Protein AF-A0A847W3B7-F1 (afdb_monomer)

Sequence (99 aa):
MSFASRVKDEITRLQLTEGPKRGLLSGLLQSLASIGISNSGISLTLKISNGQIAKRAALDLRDLYDVRSQFSVVKQQKLHKRNIYRITITEKVKEILND

pLDDT: mean 90.57, std 4.94, range [62.59, 95.88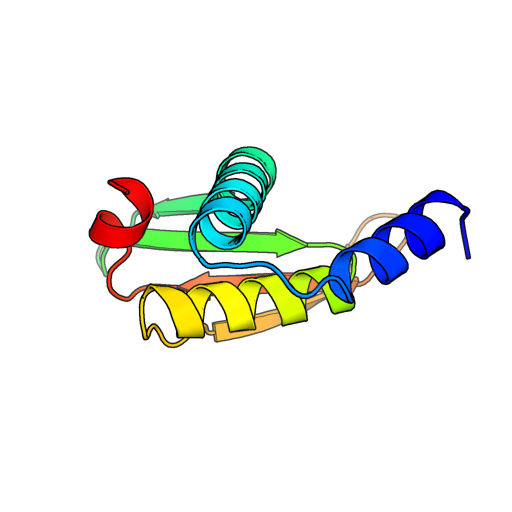]

Foldseek 3Di:
DDPVLVVVLVVLPDDDDLVVLLVVLVVQQVVFWDWDQDPVGIKIKGKDQHPSVLVSSQVSCCVPPVFDWDWDWDFDPDPPRTIIIMTMTRPCPVVSVVD

Mean predicted aligned error: 4.28 Å

Radius of gyration: 13.93 Å; Cα contacts (8 Å, |Δi|>4): 122; chains: 1; bounding box: 34×32×35 Å

Solvent-accessible surface area (backbone atoms only — not comparable to full-atom values): 5833 Å² total; per-residue (Å²): 135,56,71,70,56,53,56,52,55,56,61,58,68,62,89,65,60,69,68,63,44,51,53,52,50,51,54,48,43,75,73,38,44,48,79,46,79,51,99,94,42,59,33,41,33,37,62,32,71,51,67,61,56,45,53,43,53,54,48,52,44,31,74,76,66,72,46,78,67,48,77,47,80,43,71,40,90,54,95,74,67,44,56,33,40,33,41,38,28,63,61,66,46,68,57,72,75,70,111

Structure (mmCIF, N/CA/C/O backbone):
data_AF-A0A847W3B7-F1
#
_entry.id   AF-A0A847W3B7-F1
#
loop_
_atom_site.group_PDB
_atom_site.id
_atom_site.type_symbol
_atom_site.label_atom_id
_atom_site.label_alt_id
_atom_site.label_comp_id
_atom_site.label_asym_id
_atom_site.label_entity_id
_atom_site.label_seq_id
_atom_site.pdbx_PDB_ins_code
_atom_site.Cartn_x
_atom_site.Cartn_y
_atom_site.Cartn_z
_atom_site.occupancy
_atom_site.B_iso_or_equiv
_atom_site.auth_seq_id
_atom_site.auth_comp_id
_atom_site.auth_asym_id
_atom_site.auth_atom_id
_atom_site.pdbx_PDB_model_num
ATOM 1 N N . MET A 1 1 ? 17.722 15.825 -7.262 1.00 62.59 1 MET A N 1
ATOM 2 C CA . MET A 1 1 ? 17.119 14.470 -7.294 1.00 62.59 1 MET A CA 1
ATOM 3 C C . MET A 1 1 ? 18.216 13.446 -7.067 1.00 62.59 1 MET A C 1
ATOM 5 O O . MET A 1 1 ? 19.259 13.588 -7.688 1.00 62.59 1 MET A O 1
ATOM 9 N N . SER A 1 2 ? 18.015 12.464 -6.185 1.00 84.38 2 SER A N 1
ATOM 10 C CA . SER A 1 2 ? 18.996 11.393 -5.960 1.00 84.38 2 SER A CA 1
ATOM 11 C C . SER A 1 2 ? 18.822 10.258 -6.974 1.00 84.38 2 SER A C 1
ATOM 13 O O . SER A 1 2 ? 17.732 10.072 -7.521 1.00 84.38 2 SER A O 1
ATOM 15 N N . PHE A 1 3 ? 19.880 9.471 -7.192 1.00 87.94 3 PHE A N 1
ATOM 16 C CA . PHE A 1 3 ? 19.829 8.249 -8.004 1.00 87.94 3 PHE A CA 1
ATOM 17 C C . PHE A 1 3 ? 18.708 7.307 -7.536 1.00 87.94 3 PHE A C 1
ATOM 19 O O . PHE A 1 3 ? 17.883 6.868 -8.332 1.00 87.94 3 PHE A O 1
ATOM 26 N N . ALA A 1 4 ? 18.593 7.113 -6.219 1.00 86.94 4 ALA A N 1
ATOM 27 C CA . ALA A 1 4 ? 17.551 6.287 -5.619 1.00 86.94 4 ALA A CA 1
ATOM 28 C C . ALA A 1 4 ? 16.125 6.755 -5.959 1.00 86.94 4 ALA A C 1
ATOM 30 O O . ALA A 1 4 ? 15.238 5.923 -6.119 1.00 86.94 4 ALA A O 1
ATOM 31 N N . SER A 1 5 ? 15.876 8.066 -6.064 1.00 84.12 5 SER A N 1
ATOM 32 C CA . SER A 1 5 ? 14.561 8.571 -6.482 1.00 84.12 5 SER A CA 1
ATOM 33 C C . SER A 1 5 ? 14.261 8.236 -7.942 1.00 84.12 5 SER A C 1
ATOM 35 O O . SER A 1 5 ? 13.148 7.811 -8.225 1.00 84.12 5 SER A O 1
ATOM 37 N N . ARG A 1 6 ? 15.248 8.350 -8.842 1.00 88.25 6 ARG A N 1
ATOM 38 C CA . ARG A 1 6 ? 15.073 8.023 -10.268 1.00 88.25 6 ARG A CA 1
ATOM 39 C C . ARG A 1 6 ? 14.735 6.548 -10.479 1.00 88.25 6 ARG A C 1
ATOM 41 O O . ARG A 1 6 ? 13.748 6.250 -11.136 1.00 88.25 6 ARG A O 1
ATOM 48 N N . VAL A 1 7 ? 15.499 5.651 -9.853 1.00 90.69 7 VAL A N 1
ATOM 49 C CA . VAL A 1 7 ? 15.260 4.198 -9.941 1.00 90.69 7 VAL A CA 1
ATOM 50 C C . VAL A 1 7 ? 13.872 3.841 -9.400 1.00 90.69 7 VAL A C 1
ATOM 52 O O . VAL A 1 7 ? 13.140 3.061 -9.999 1.00 90.69 7 VAL A O 1
ATOM 55 N N . LYS A 1 8 ? 13.460 4.461 -8.288 1.00 88.31 8 LYS A N 1
ATOM 56 C CA . LYS A 1 8 ? 12.117 4.265 -7.725 1.00 88.31 8 LYS A CA 1
ATOM 57 C C . LYS A 1 8 ? 11.009 4.713 -8.675 1.00 88.31 8 LYS A C 1
ATOM 59 O O . LYS A 1 8 ? 10.003 4.022 -8.783 1.00 88.31 8 LYS A O 1
ATOM 64 N N . ASP A 1 9 ? 11.185 5.845 -9.349 1.00 86.81 9 ASP A N 1
ATOM 65 C CA . ASP A 1 9 ? 10.199 6.352 -10.305 1.00 86.81 9 ASP A CA 1
ATOM 66 C C . ASP A 1 9 ? 10.090 5.443 -11.538 1.00 86.81 9 ASP A C 1
ATOM 68 O O . ASP A 1 9 ? 8.992 5.235 -12.051 1.00 86.81 9 ASP A O 1
ATOM 72 N N . GLU A 1 10 ? 11.196 4.851 -11.985 1.00 88.06 10 GLU A N 1
ATOM 73 C CA . GLU A 1 10 ? 11.207 3.886 -13.088 1.00 88.06 10 GLU A CA 1
ATOM 74 C C . GLU A 1 10 ? 10.420 2.613 -12.746 1.00 88.06 10 GLU A C 1
ATOM 76 O O . GLU A 1 10 ? 9.533 2.217 -13.502 1.00 88.06 10 GLU A O 1
ATOM 81 N N . ILE A 1 11 ? 10.640 2.049 -11.552 1.00 86.81 11 ILE A N 1
ATOM 82 C CA . ILE A 1 11 ? 9.934 0.847 -11.075 1.00 86.81 11 ILE A CA 1
ATOM 83 C C . ILE A 1 11 ? 8.410 1.054 -11.064 1.00 86.81 11 ILE A C 1
ATOM 85 O O . ILE A 1 11 ? 7.657 0.142 -11.400 1.00 86.81 11 ILE A O 1
ATOM 89 N N . THR A 1 12 ? 7.924 2.260 -10.740 1.00 86.75 12 THR A N 1
ATOM 90 C CA . THR A 1 12 ? 6.470 2.533 -10.691 1.00 86.75 12 THR A CA 1
ATOM 91 C C . THR A 1 12 ? 5.766 2.461 -12.051 1.00 86.75 12 THR A C 1
ATOM 93 O O . THR A 1 12 ? 4.538 2.347 -12.093 1.00 86.75 12 THR A O 1
ATOM 96 N N . ARG A 1 13 ? 6.520 2.512 -13.158 1.00 87.44 13 ARG A N 1
ATOM 97 C CA . ARG A 1 13 ? 5.995 2.482 -14.534 1.00 87.44 13 ARG A CA 1
ATOM 98 C C . ARG A 1 13 ? 5.871 1.073 -15.103 1.00 87.44 13 ARG A C 1
ATOM 100 O O . ARG A 1 13 ? 5.305 0.913 -16.181 1.00 87.44 13 ARG A O 1
ATOM 107 N N . LEU A 1 14 ? 6.375 0.064 -14.394 1.00 88.50 14 LEU A N 1
ATOM 108 C CA . LEU A 1 14 ? 6.275 -1.324 -14.823 1.00 88.50 14 LEU A CA 1
ATOM 109 C C . LEU A 1 14 ? 4.805 -1.761 -14.894 1.00 88.50 14 LEU A C 1
ATOM 111 O O . LEU A 1 14 ? 3.998 -1.521 -13.986 1.00 88.50 14 LEU A O 1
ATOM 115 N N . GLN A 1 15 ? 4.460 -2.416 -15.998 1.00 87.38 15 GLN A N 1
ATOM 116 C CA . GLN A 1 15 ? 3.192 -3.116 -16.143 1.00 87.38 15 GLN A CA 1
ATOM 117 C C . GLN A 1 15 ? 3.399 -4.530 -15.612 1.00 87.38 15 GLN A C 1
ATOM 119 O O . GLN A 1 15 ? 4.209 -5.288 -16.135 1.00 87.38 15 GLN A O 1
ATOM 124 N N . LEU A 1 16 ? 2.716 -4.842 -14.516 1.00 87.94 16 LEU A N 1
ATOM 125 C CA . LEU A 1 16 ? 2.850 -6.111 -13.816 1.00 87.94 16 LEU A CA 1
ATOM 126 C C . LEU A 1 16 ? 1.543 -6.882 -13.954 1.00 87.94 16 LEU A C 1
ATOM 128 O O . LEU A 1 16 ? 0.465 -6.305 -13.787 1.00 87.94 16 LEU A O 1
ATOM 132 N N . THR A 1 17 ? 1.657 -8.179 -14.224 1.00 91.19 17 THR A N 1
ATOM 133 C CA . THR A 1 17 ? 0.553 -9.134 -14.093 1.00 91.19 17 THR A CA 1
ATOM 134 C C . THR A 1 17 ? 0.161 -9.291 -12.618 1.00 91.19 17 THR A C 1
ATOM 136 O O . THR A 1 17 ? 0.878 -8.835 -11.722 1.00 91.19 17 THR A O 1
ATOM 139 N N . GLU A 1 18 ? -0.989 -9.910 -12.338 1.00 88.69 18 GLU A N 1
ATOM 140 C CA . GLU A 1 18 ? -1.556 -9.945 -10.981 1.00 88.69 18 GLU A CA 1
ATOM 141 C C . GLU A 1 18 ? -0.623 -10.555 -9.925 1.00 88.69 18 GLU A C 1
ATOM 143 O O . GLU A 1 18 ? -0.464 -9.966 -8.859 1.00 88.69 18 GLU A O 1
ATOM 148 N N . GLY A 1 19 ? 0.048 -11.675 -10.215 1.00 92.25 19 GLY A N 1
ATOM 149 C CA . GLY A 1 19 ? 0.955 -12.332 -9.260 1.00 92.25 19 GLY A CA 1
ATOM 150 C C . GLY A 1 19 ? 2.100 -11.420 -8.788 1.00 92.25 19 GLY A C 1
ATOM 151 O O . GLY A 1 19 ? 2.196 -11.123 -7.595 1.00 92.25 19 GLY A O 1
ATOM 152 N N . PRO A 1 20 ? 2.945 -10.898 -9.699 1.00 91.69 20 PRO A N 1
ATOM 153 C CA . PRO A 1 20 ? 3.985 -9.931 -9.348 1.00 91.69 20 PRO A CA 1
ATOM 154 C C . PRO A 1 20 ? 3.442 -8.645 -8.711 1.00 91.69 20 PRO A C 1
ATOM 156 O O . PRO A 1 20 ? 4.094 -8.086 -7.829 1.00 91.69 20 PRO A O 1
ATOM 159 N N . LYS A 1 21 ? 2.249 -8.182 -9.116 1.00 92.31 21 LYS A N 1
ATOM 160 C CA . LYS A 1 21 ? 1.583 -7.023 -8.499 1.00 92.31 21 LYS A CA 1
ATOM 161 C C . LYS A 1 21 ? 1.270 -7.290 -7.019 1.00 92.31 21 LYS A C 1
ATOM 163 O O . LYS A 1 21 ? 1.608 -6.455 -6.180 1.00 92.31 21 LYS A O 1
ATOM 168 N N . ARG A 1 22 ? 0.708 -8.460 -6.685 1.00 92.88 22 ARG A N 1
ATOM 169 C CA . ARG A 1 22 ? 0.463 -8.888 -5.294 1.00 92.88 22 ARG A CA 1
ATOM 170 C C . ARG A 1 22 ? 1.758 -8.983 -4.494 1.00 92.88 22 ARG A C 1
ATOM 172 O O . ARG A 1 22 ? 1.838 -8.428 -3.403 1.00 92.88 22 ARG A O 1
ATOM 179 N N . GLY A 1 23 ? 2.798 -9.599 -5.060 1.00 93.25 23 GLY A N 1
ATOM 180 C CA . GLY A 1 23 ? 4.106 -9.709 -4.404 1.00 93.25 23 GLY A CA 1
ATOM 181 C C . GLY A 1 23 ? 4.732 -8.346 -4.087 1.00 93.25 23 GLY A C 1
ATOM 182 O O . GLY A 1 23 ? 5.212 -8.119 -2.976 1.00 93.25 23 GLY A O 1
ATOM 183 N N . LEU A 1 24 ? 4.668 -7.403 -5.034 1.00 91.19 24 LEU A N 1
ATOM 184 C CA . LEU A 1 24 ? 5.146 -6.035 -4.828 1.00 91.19 24 LEU A CA 1
ATOM 185 C C . LEU A 1 24 ? 4.359 -5.338 -3.714 1.00 91.19 24 LEU A C 1
ATOM 187 O O . LEU A 1 24 ? 4.960 -4.739 -2.818 1.00 91.19 24 LEU A O 1
ATOM 191 N N . LEU A 1 25 ? 3.028 -5.430 -3.750 1.00 93.06 25 LEU A N 1
ATOM 192 C CA . LEU A 1 25 ? 2.172 -4.833 -2.732 1.00 93.06 25 LEU A CA 1
ATOM 193 C C . LEU A 1 25 ? 2.441 -5.434 -1.345 1.00 93.06 25 LEU A C 1
ATOM 195 O O . LEU A 1 25 ? 2.585 -4.677 -0.388 1.00 93.06 25 LEU A O 1
ATOM 199 N N . SER A 1 26 ? 2.595 -6.756 -1.241 1.00 94.19 26 SER A N 1
ATOM 200 C CA . SER A 1 26 ? 2.948 -7.439 0.010 1.00 94.19 26 SER A CA 1
ATOM 201 C C . SER A 1 26 ? 4.283 -6.937 0.567 1.00 94.19 26 SER A C 1
ATOM 203 O O . SER A 1 26 ? 4.367 -6.564 1.738 1.00 94.19 26 SER A O 1
ATOM 205 N N . GLY A 1 27 ? 5.311 -6.798 -0.279 1.00 93.56 27 GLY A N 1
ATOM 206 C CA . GLY A 1 27 ? 6.598 -6.230 0.133 1.00 93.56 27 GLY A CA 1
ATOM 207 C C . GLY A 1 27 ? 6.489 -4.782 0.631 1.00 93.56 27 GLY A C 1
ATOM 208 O O . GLY A 1 27 ? 7.105 -4.414 1.635 1.00 93.56 27 GLY A O 1
ATOM 209 N N . LEU A 1 28 ? 5.669 -3.952 -0.027 1.00 92.75 28 LEU A N 1
ATOM 210 C CA . LEU A 1 28 ? 5.396 -2.586 0.434 1.00 92.75 28 LEU A CA 1
ATOM 211 C C . LEU A 1 28 ? 4.659 -2.569 1.773 1.00 92.75 28 LEU A C 1
ATOM 213 O O . LEU A 1 28 ? 5.002 -1.761 2.637 1.00 92.75 28 LEU A O 1
ATOM 217 N N . LEU A 1 29 ? 3.664 -3.437 1.948 1.00 93.25 29 LEU A N 1
ATOM 218 C CA . LEU A 1 29 ? 2.902 -3.542 3.186 1.00 93.25 29 LEU A CA 1
ATOM 219 C C . LEU A 1 29 ? 3.803 -3.964 4.345 1.00 93.25 29 LEU A C 1
ATOM 221 O O . LEU A 1 29 ? 3.859 -3.262 5.351 1.00 93.25 29 LEU A O 1
ATOM 225 N N . GLN A 1 30 ? 4.589 -5.023 4.177 1.00 92.38 30 GLN A N 1
ATOM 226 C CA . GLN A 1 30 ? 5.514 -5.497 5.208 1.00 92.38 30 GLN A CA 1
ATOM 227 C C . GLN A 1 30 ? 6.560 -4.440 5.596 1.00 92.38 30 GLN A C 1
ATOM 229 O O . GLN A 1 30 ? 6.929 -4.330 6.762 1.00 92.38 30 GLN A O 1
ATOM 234 N N . SER A 1 31 ? 7.030 -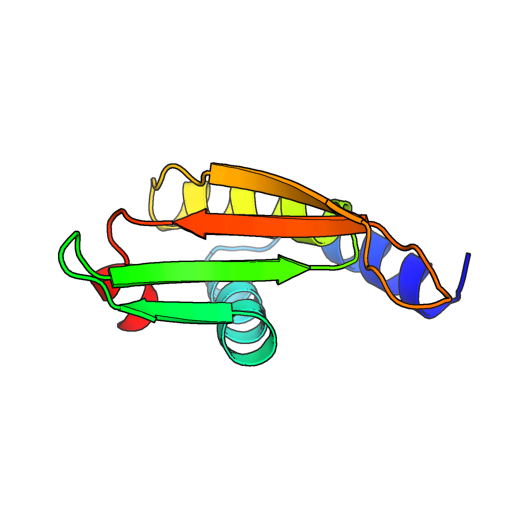3.632 4.639 1.00 93.06 31 SER A N 1
ATOM 235 C CA . SER A 1 31 ? 8.077 -2.637 4.896 1.00 93.06 31 SER A CA 1
ATOM 236 C C . SER A 1 31 ? 7.557 -1.298 5.433 1.00 93.06 31 SER A C 1
ATOM 238 O O . SER A 1 31 ? 8.256 -0.637 6.205 1.00 93.06 31 SER A O 1
ATOM 240 N N . LEU A 1 32 ? 6.379 -0.849 4.987 1.00 94.38 32 LEU A N 1
ATOM 241 C CA . LEU A 1 32 ? 5.930 0.541 5.154 1.00 94.38 32 LEU A CA 1
ATOM 242 C C . LEU A 1 32 ? 4.577 0.680 5.851 1.00 94.38 32 LEU A C 1
ATOM 244 O O . LEU A 1 32 ? 4.192 1.811 6.183 1.00 94.38 32 LEU A O 1
ATOM 248 N N . ALA A 1 33 ? 3.832 -0.414 6.020 1.00 94.06 33 ALA A N 1
ATOM 249 C CA . ALA A 1 33 ? 2.534 -0.360 6.662 1.00 94.06 33 ALA A CA 1
ATOM 250 C C . ALA A 1 33 ? 2.644 -0.376 8.188 1.00 94.06 33 ALA A C 1
ATOM 252 O O . ALA A 1 33 ? 3.570 -0.908 8.794 1.00 94.06 33 ALA A O 1
ATOM 253 N N . SER A 1 34 ? 1.640 0.222 8.811 1.00 95.12 34 SER A N 1
ATOM 254 C CA . SER A 1 34 ? 1.374 0.152 10.240 1.00 95.12 34 SER A CA 1
ATOM 255 C C . SER A 1 34 ? -0.103 -0.150 10.442 1.00 95.12 34 SER A C 1
ATOM 257 O O . SER A 1 34 ? -0.943 0.453 9.765 1.00 95.12 34 SER A O 1
ATOM 259 N N . ILE A 1 35 ? -0.407 -1.050 11.373 1.00 94.44 35 ILE A N 1
ATOM 260 C CA . ILE A 1 35 ? -1.775 -1.411 11.743 1.00 94.44 35 ILE A CA 1
ATOM 261 C C . ILE A 1 35 ? -2.190 -0.554 12.938 1.00 94.44 35 ILE A C 1
ATOM 263 O O . ILE A 1 35 ? -1.491 -0.503 13.949 1.00 94.44 35 ILE A O 1
ATOM 267 N N . GLY A 1 36 ? -3.316 0.142 12.812 1.00 93.88 36 GLY A N 1
ATOM 268 C CA . GLY A 1 36 ? -3.949 0.872 13.904 1.00 93.88 36 GLY A CA 1
ATOM 269 C C . GLY A 1 36 ? -5.178 0.116 14.386 1.00 93.88 36 GLY A C 1
ATOM 270 O O . GLY A 1 36 ? -6.059 -0.182 13.583 1.00 93.88 36 GLY A O 1
ATOM 271 N N . ILE A 1 37 ? -5.248 -0.173 15.682 1.00 93.44 37 ILE A N 1
ATOM 272 C CA . ILE A 1 37 ? -6.410 -0.800 16.320 1.00 93.44 37 ILE A CA 1
ATOM 273 C C . ILE A 1 37 ? -7.090 0.257 17.183 1.00 93.44 37 ILE A C 1
ATOM 275 O O . ILE A 1 37 ? -6.435 0.954 17.956 1.00 93.44 37 ILE A O 1
ATOM 279 N N . SER A 1 38 ? -8.401 0.391 17.029 1.00 91.19 38 SER A N 1
ATOM 280 C CA . SER A 1 38 ? -9.212 1.353 17.771 1.00 91.19 38 SER A CA 1
ATOM 281 C C . SER A 1 38 ? -10.610 0.794 18.023 1.00 91.19 38 SER A C 1
ATOM 283 O O . SER A 1 38 ? -10.990 -0.218 17.434 1.00 91.19 38 SER A O 1
ATOM 285 N N . ASN A 1 39 ? -11.403 1.479 18.849 1.00 88.50 39 ASN A N 1
ATOM 286 C CA . ASN A 1 39 ? -12.799 1.095 19.087 1.00 88.50 39 ASN A CA 1
ATOM 287 C C . ASN A 1 39 ? -13.659 1.127 17.810 1.00 88.50 39 ASN A C 1
ATOM 289 O O . ASN A 1 39 ? -14.672 0.440 17.755 1.00 88.50 39 ASN A O 1
ATOM 293 N N . SER A 1 40 ? -13.263 1.883 16.778 1.00 84.12 40 SER A N 1
ATOM 294 C CA . SER A 1 40 ? -13.937 1.904 15.473 1.00 84.12 40 SER A CA 1
ATOM 295 C C . SER A 1 40 ? -13.449 0.817 14.507 1.00 84.12 40 SER A C 1
ATOM 297 O O . SER A 1 40 ? -13.932 0.745 13.379 1.00 84.12 40 SER A O 1
ATOM 299 N N . GLY A 1 41 ? -12.515 -0.040 14.931 1.00 89.62 41 GLY A N 1
ATOM 300 C CA . GLY A 1 41 ? -12.017 -1.174 14.157 1.00 89.62 41 GLY A CA 1
ATOM 301 C C . GLY A 1 41 ? -10.525 -1.105 13.832 1.00 89.62 41 GLY A C 1
ATOM 302 O O . GLY A 1 41 ? -9.746 -0.374 14.455 1.00 89.62 41 GLY A O 1
ATOM 303 N N . ILE A 1 42 ? -10.132 -1.927 12.856 1.00 93.88 42 ILE A N 1
ATOM 304 C CA . ILE A 1 42 ? -8.750 -2.083 12.392 1.00 93.88 42 ILE A CA 1
ATOM 305 C C . ILE A 1 42 ? -8.534 -1.187 11.171 1.00 93.88 42 ILE A C 1
ATOM 307 O O . ILE A 1 42 ? -9.343 -1.170 10.248 1.00 93.88 42 ILE A O 1
ATOM 311 N N . SER A 1 43 ? -7.413 -0.474 11.155 1.00 94.50 43 SER A N 1
ATOM 312 C CA . SER A 1 43 ? -6.974 0.361 10.041 1.00 94.50 43 SER A CA 1
ATOM 313 C C . SER A 1 43 ? -5.580 -0.050 9.578 1.00 94.50 43 SER A C 1
ATOM 315 O O . SER A 1 43 ? -4.709 -0.372 10.386 1.00 94.50 43 SER A O 1
ATOM 317 N N . LEU A 1 44 ? -5.355 -0.011 8.271 1.00 95.38 44 LEU A N 1
ATOM 318 C CA . LEU A 1 44 ? -4.064 -0.249 7.640 1.00 95.38 44 LEU A CA 1
ATOM 319 C C . LEU A 1 44 ? -3.553 1.068 7.071 1.00 95.38 44 LEU A C 1
ATOM 321 O O . LEU A 1 44 ? -4.233 1.710 6.276 1.00 95.38 44 LEU A O 1
ATOM 325 N N . THR A 1 45 ? -2.366 1.498 7.492 1.00 95.88 45 THR A N 1
ATOM 326 C CA . THR A 1 45 ? -1.795 2.779 7.065 1.00 95.88 45 THR A CA 1
ATOM 327 C C . THR A 1 45 ? -0.412 2.592 6.464 1.00 95.88 45 THR A C 1
ATOM 329 O O . THR A 1 45 ? 0.504 2.211 7.185 1.00 95.88 45 THR A O 1
ATOM 332 N N . LEU A 1 46 ? -0.224 2.941 5.189 1.00 95.44 46 LEU A N 1
ATOM 333 C CA . LEU A 1 46 ? 1.092 3.022 4.549 1.00 95.44 46 LEU A CA 1
ATOM 334 C C . LEU A 1 46 ? 1.640 4.447 4.629 1.00 95.44 46 LEU A C 1
ATOM 336 O O . LEU A 1 46 ? 0.923 5.409 4.347 1.00 95.44 46 LEU A O 1
ATOM 340 N N . LYS A 1 47 ? 2.927 4.594 4.966 1.00 95.00 47 LYS A N 1
ATOM 341 C CA . LYS A 1 47 ? 3.634 5.887 4.966 1.00 95.00 47 LYS A CA 1
ATOM 342 C C . LYS A 1 47 ? 4.768 5.862 3.948 1.00 95.00 47 LYS A C 1
ATOM 344 O O . LYS A 1 47 ? 5.770 5.181 4.131 1.00 95.00 47 LYS A O 1
ATOM 349 N N . ILE A 1 48 ? 4.632 6.648 2.886 1.00 93.12 48 ILE A N 1
ATOM 350 C CA . ILE A 1 48 ? 5.524 6.617 1.727 1.00 93.12 48 ILE A CA 1
ATOM 351 C C . ILE A 1 48 ? 6.077 8.023 1.482 1.00 93.12 48 ILE A C 1
ATOM 353 O O . ILE A 1 48 ? 5.357 9.011 1.544 1.00 93.12 48 ILE A O 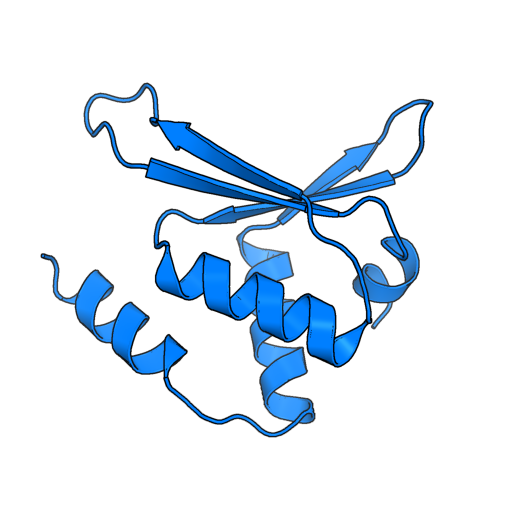1
ATOM 357 N N . SER A 1 49 ? 7.376 8.142 1.206 1.00 88.50 49 SER A N 1
ATOM 358 C CA . SER A 1 49 ? 8.019 9.445 0.938 1.00 88.50 49 SER A CA 1
ATOM 359 C C . SER A 1 49 ? 8.036 9.839 -0.543 1.00 88.50 49 SER A C 1
ATOM 361 O O . SER A 1 49 ? 8.204 11.012 -0.866 1.00 88.50 49 SER A O 1
ATOM 363 N N . ASN A 1 50 ? 7.854 8.875 -1.449 1.00 89.56 50 ASN A N 1
ATOM 364 C CA . ASN A 1 50 ? 7.743 9.108 -2.888 1.00 89.56 50 ASN A CA 1
ATOM 365 C C . ASN A 1 50 ? 6.263 9.087 -3.316 1.00 89.56 50 ASN A C 1
ATOM 367 O O . ASN A 1 50 ? 5.559 8.108 -3.077 1.00 89.56 50 ASN A O 1
ATOM 371 N N . GLY A 1 51 ? 5.809 10.153 -3.978 1.00 89.75 51 GLY A N 1
ATOM 372 C CA . GLY A 1 51 ? 4.422 10.287 -4.427 1.00 89.75 51 GLY A CA 1
ATOM 373 C C . GLY A 1 51 ? 4.024 9.302 -5.529 1.00 89.75 51 GLY A C 1
ATOM 374 O O . GLY A 1 51 ? 2.882 8.855 -5.541 1.00 89.75 51 GLY A O 1
ATOM 375 N N . GLN A 1 52 ? 4.948 8.910 -6.412 1.00 90.62 52 GLN A N 1
ATOM 376 C CA . GLN A 1 52 ? 4.661 7.944 -7.479 1.00 90.62 52 GLN A CA 1
ATOM 377 C C . GLN A 1 52 ? 4.442 6.540 -6.917 1.00 90.62 52 GLN A C 1
ATOM 379 O O . GLN A 1 52 ? 3.480 5.875 -7.293 1.00 90.62 52 GLN A O 1
ATOM 384 N N . ILE A 1 53 ? 5.262 6.126 -5.942 1.00 92.81 53 ILE A N 1
ATOM 385 C CA . ILE A 1 53 ? 5.059 4.850 -5.235 1.00 92.81 53 ILE A CA 1
ATOM 386 C C . ILE A 1 53 ? 3.724 4.876 -4.485 1.00 92.81 53 ILE A C 1
ATOM 388 O O . ILE A 1 53 ? 2.980 3.905 -4.538 1.00 92.81 53 ILE A O 1
ATOM 392 N N . ALA A 1 54 ? 3.391 5.991 -3.827 1.00 93.56 54 ALA A N 1
ATOM 393 C CA . ALA A 1 54 ? 2.120 6.120 -3.121 1.00 93.56 54 ALA A CA 1
ATOM 394 C C . ALA A 1 54 ? 0.917 6.011 -4.071 1.00 93.56 54 ALA A C 1
ATOM 396 O O . ALA A 1 54 ? -0.019 5.263 -3.802 1.00 93.56 54 ALA A O 1
ATOM 397 N N . LYS A 1 55 ? 0.967 6.700 -5.217 1.00 91.75 55 LYS A N 1
ATOM 398 C CA . LYS A 1 55 ? -0.062 6.593 -6.256 1.00 91.75 55 LYS A CA 1
ATOM 399 C C . LYS A 1 55 ? -0.183 5.159 -6.773 1.00 91.75 55 LYS A C 1
ATOM 401 O O . LYS A 1 55 ? -1.296 4.661 -6.902 1.00 91.75 55 LYS A O 1
ATOM 406 N N . ARG A 1 56 ? 0.945 4.497 -7.046 1.00 92.75 56 ARG A N 1
ATOM 407 C CA . ARG A 1 56 ? 0.957 3.121 -7.547 1.00 92.75 56 ARG A CA 1
ATOM 408 C C . ARG A 1 56 ? 0.362 2.139 -6.538 1.00 92.75 56 ARG A C 1
ATOM 410 O O . ARG A 1 56 ? -0.539 1.402 -6.904 1.00 92.75 56 ARG A O 1
ATOM 417 N N . ALA A 1 57 ? 0.782 2.205 -5.274 1.00 93.62 57 ALA A N 1
ATOM 418 C CA . ALA A 1 57 ? 0.242 1.361 -4.212 1.00 93.62 57 ALA A CA 1
ATOM 419 C C . ALA A 1 57 ? -1.276 1.542 -4.047 1.00 93.62 57 ALA A C 1
ATOM 421 O O . ALA A 1 57 ? -1.992 0.558 -3.910 1.00 93.62 57 ALA A O 1
ATOM 422 N N . ALA A 1 58 ? -1.782 2.780 -4.109 1.00 93.19 58 ALA A N 1
ATOM 423 C CA . ALA A 1 58 ? -3.221 3.045 -4.040 1.00 93.19 58 ALA A CA 1
ATOM 424 C C . ALA A 1 58 ? -3.996 2.444 -5.228 1.00 93.19 58 ALA A C 1
ATOM 426 O O . ALA A 1 58 ? -5.095 1.927 -5.041 1.00 93.19 58 ALA A O 1
ATOM 427 N N . LEU A 1 59 ? -3.427 2.491 -6.439 1.00 92.31 59 LEU A N 1
ATOM 428 C CA . LEU A 1 59 ? -4.018 1.850 -7.617 1.00 92.31 59 LEU A CA 1
ATOM 429 C C . LEU A 1 59 ? -3.997 0.326 -7.495 1.00 92.31 59 LEU A C 1
ATOM 431 O O . LEU A 1 59 ? -5.026 -0.295 -7.714 1.00 92.31 59 LEU A O 1
ATOM 435 N N . ASP A 1 60 ? -2.871 -0.262 -7.087 1.00 92.88 60 ASP A N 1
ATOM 436 C CA . ASP A 1 60 ? -2.754 -1.713 -6.923 1.00 92.88 60 ASP A CA 1
ATOM 437 C C . ASP A 1 60 ? -3.705 -2.235 -5.827 1.00 92.88 60 ASP A C 1
ATOM 439 O O . ASP A 1 60 ? -4.329 -3.274 -6.010 1.00 92.88 60 ASP A O 1
ATOM 443 N N . LEU A 1 61 ? -3.891 -1.490 -4.728 1.00 93.56 61 LEU A N 1
ATOM 444 C CA . LEU A 1 61 ? -4.877 -1.806 -3.685 1.00 93.56 61 LEU A CA 1
ATOM 445 C C . LEU A 1 61 ? -6.314 -1.786 -4.215 1.00 93.56 61 LEU A C 1
ATOM 447 O O . LEU A 1 61 ? -7.098 -2.677 -3.897 1.00 93.56 61 LEU A O 1
ATOM 451 N N . ARG A 1 62 ? -6.659 -0.781 -5.026 1.00 93.12 62 ARG A N 1
ATOM 452 C CA . ARG A 1 62 ? -7.980 -0.696 -5.653 1.00 93.12 62 ARG A CA 1
ATOM 453 C C . ARG A 1 62 ? -8.188 -1.823 -6.663 1.00 93.12 62 ARG A C 1
ATOM 455 O O . ARG A 1 62 ? -9.241 -2.440 -6.654 1.00 93.12 62 ARG A O 1
ATOM 462 N N . ASP A 1 63 ? -7.197 -2.094 -7.505 1.00 92.88 63 ASP A N 1
ATOM 463 C CA . ASP A 1 63 ? -7.283 -3.119 -8.545 1.00 92.88 63 ASP A CA 1
ATOM 464 C C . ASP A 1 63 ? -7.402 -4.535 -7.956 1.00 92.88 63 ASP A C 1
ATOM 466 O O . ASP A 1 63 ? -8.125 -5.355 -8.508 1.00 92.88 63 ASP A O 1
ATOM 470 N N . LEU A 1 64 ? -6.688 -4.835 -6.862 1.00 92.94 64 LEU A N 1
ATOM 471 C CA . LEU A 1 64 ? -6.652 -6.178 -6.270 1.00 92.94 64 LEU A CA 1
ATOM 472 C C . LEU A 1 64 ? -7.795 -6.449 -5.282 1.00 92.94 64 LEU A C 1
ATOM 474 O O . LEU A 1 64 ? -8.250 -7.584 -5.197 1.00 92.94 64 LEU A O 1
ATOM 478 N N . TYR A 1 65 ? -8.251 -5.435 -4.538 1.00 93.38 65 TYR A N 1
ATOM 479 C CA . TYR A 1 65 ? -9.186 -5.626 -3.418 1.00 93.38 65 TYR A CA 1
ATOM 480 C C . TYR A 1 65 ? -10.459 -4.774 -3.502 1.00 93.38 65 TYR A C 1
ATOM 482 O O . TYR A 1 65 ? -11.339 -4.899 -2.645 1.00 93.38 65 TYR A O 1
ATOM 490 N N . ASP A 1 66 ? -10.576 -3.896 -4.503 1.00 93.94 66 ASP A N 1
ATOM 491 C CA . ASP A 1 66 ? -11.694 -2.954 -4.663 1.00 93.94 66 ASP A CA 1
ATOM 492 C C . ASP A 1 66 ? -11.982 -2.150 -3.379 1.00 93.94 66 ASP A C 1
ATOM 494 O O . ASP A 1 66 ? -13.109 -2.063 -2.894 1.00 93.94 66 ASP A O 1
ATOM 498 N N . VAL A 1 67 ? -10.921 -1.615 -2.765 1.00 93.19 67 VAL A N 1
ATOM 499 C CA . VAL A 1 67 ? -11.008 -0.817 -1.532 1.00 93.19 67 VAL A CA 1
ATOM 500 C C . VAL A 1 67 ? -10.829 0.668 -1.798 1.00 93.19 67 VAL A C 1
ATOM 502 O O . VAL A 1 67 ? -10.000 1.089 -2.613 1.00 93.19 67 VAL A O 1
ATOM 505 N N . ARG A 1 68 ? -11.557 1.496 -1.042 1.00 90.19 68 ARG A N 1
ATOM 506 C CA . ARG A 1 68 ? -11.332 2.944 -1.032 1.00 90.19 68 ARG A CA 1
ATOM 507 C C . ARG A 1 68 ? -10.243 3.300 -0.029 1.00 90.19 68 ARG A C 1
ATOM 509 O O . ARG A 1 68 ? -10.3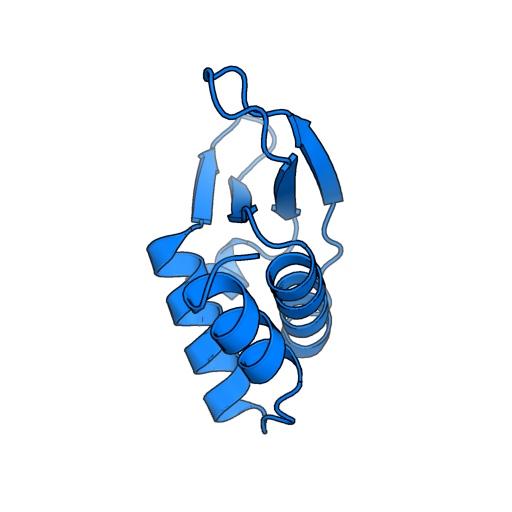57 3.044 1.166 1.00 90.19 68 ARG A O 1
ATOM 516 N N . SER A 1 69 ? -9.186 3.949 -0.510 1.00 90.25 69 SER A N 1
ATOM 517 C CA . SER A 1 69 ? -8.110 4.450 0.344 1.00 90.25 69 SER A CA 1
ATOM 518 C C . SER A 1 69 ? -8.252 5.945 0.620 1.00 90.25 69 SER A C 1
ATOM 520 O O . SER A 1 69 ? -8.395 6.739 -0.312 1.00 90.25 69 SER A O 1
ATOM 522 N N . GLN A 1 70 ? -8.117 6.350 1.879 1.00 93.31 70 GLN A N 1
ATOM 523 C CA . GLN A 1 70 ? -7.992 7.754 2.259 1.00 93.31 70 GLN A CA 1
ATOM 524 C C . GLN A 1 70 ? -6.550 8.223 2.055 1.00 93.31 70 GLN A C 1
ATOM 526 O O . GLN A 1 70 ? -5.609 7.617 2.571 1.00 93.31 70 GLN A O 1
ATOM 531 N N . PHE A 1 71 ? -6.372 9.318 1.316 1.00 93.12 71 PHE A N 1
ATOM 532 C CA . PHE A 1 71 ? -5.060 9.882 1.020 1.00 93.12 71 PHE A CA 1
ATOM 533 C C . PHE A 1 71 ? -4.824 11.162 1.819 1.00 93.12 71 PHE A C 1
ATOM 535 O O . PHE A 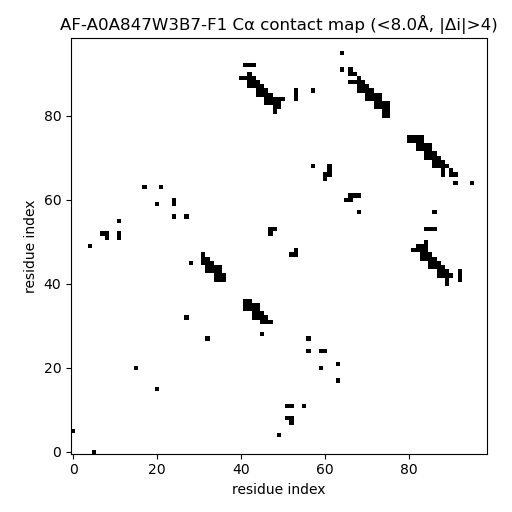1 71 ? -5.650 12.071 1.810 1.00 93.12 71 PHE A O 1
ATOM 542 N N . SER A 1 72 ? -3.674 11.267 2.481 1.00 93.88 72 SER A N 1
ATOM 543 C CA . SER A 1 72 ? -3.253 12.498 3.153 1.00 93.88 72 SER A CA 1
ATOM 544 C C . SER A 1 72 ? -1.773 12.775 2.919 1.00 93.88 72 SER A C 1
ATOM 546 O O . SER A 1 72 ? -0.958 11.860 2.808 1.00 93.88 72 SER A O 1
ATOM 548 N N . VAL A 1 73 ? -1.411 14.055 2.838 1.00 92.50 73 VAL A N 1
ATOM 549 C CA . VAL A 1 73 ? -0.020 14.491 2.685 1.00 92.50 73 VAL A CA 1
ATOM 550 C C . VAL A 1 73 ? 0.368 15.294 3.910 1.00 92.50 73 VAL A C 1
ATOM 552 O O . VAL A 1 73 ? -0.264 16.294 4.235 1.00 92.50 73 VAL A 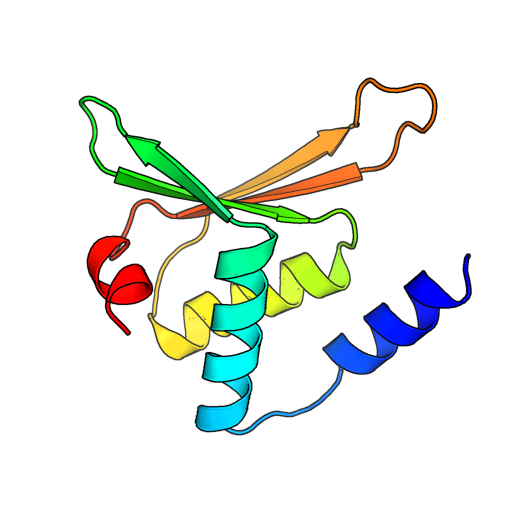O 1
ATOM 555 N N . VAL A 1 74 ? 1.422 14.857 4.590 1.00 90.00 74 VAL A N 1
ATOM 556 C CA . VAL A 1 74 ? 1.935 15.512 5.795 1.00 90.00 74 VAL A CA 1
ATOM 557 C C . VAL A 1 74 ? 3.394 15.879 5.567 1.00 90.00 74 VAL A C 1
ATOM 559 O O . VAL A 1 74 ? 4.177 15.058 5.089 1.00 90.00 74 VAL A O 1
ATOM 562 N N . LYS A 1 75 ? 3.799 17.101 5.921 1.00 88.31 75 LYS A N 1
ATOM 563 C CA . LYS A 1 75 ? 5.225 17.453 5.933 1.00 88.31 75 LYS A CA 1
ATOM 564 C C . LYS A 1 75 ? 5.920 16.779 7.109 1.00 88.31 75 LYS A C 1
ATOM 566 O O . LYS A 1 75 ? 5.468 16.877 8.248 1.00 88.31 75 LYS A O 1
ATOM 571 N N . GLN A 1 76 ? 7.052 16.134 6.846 1.00 86.00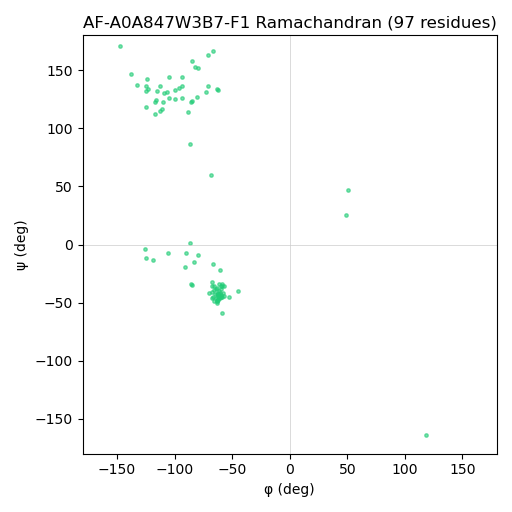 76 GLN A N 1
ATOM 572 C CA . GLN A 1 76 ? 7.909 15.636 7.912 1.00 86.00 76 GLN A CA 1
ATOM 573 C C . GLN A 1 76 ? 8.419 16.810 8.759 1.00 86.00 76 GLN A C 1
ATOM 575 O O . GLN A 1 76 ? 8.911 17.799 8.221 1.00 86.00 76 GLN A O 1
ATOM 580 N N . GLN A 1 77 ? 8.330 16.678 10.083 1.00 80.31 7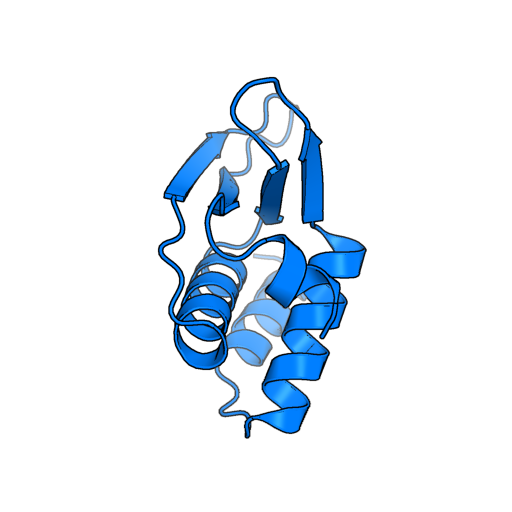7 GLN A N 1
ATOM 581 C CA . GLN A 1 77 ? 8.747 17.722 11.028 1.00 80.31 77 GLN A CA 1
ATOM 582 C C . GLN A 1 77 ? 10.267 17.785 11.264 1.00 80.31 77 GLN A C 1
ATOM 584 O O . GLN A 1 77 ? 10.756 18.723 11.882 1.00 80.31 77 GLN A O 1
ATOM 589 N N . LYS A 1 78 ? 11.029 16.804 10.765 1.00 80.06 78 LYS A N 1
ATOM 590 C CA . LYS A 1 78 ? 12.499 16.796 10.843 1.00 80.06 78 LYS A CA 1
ATOM 591 C C . LYS A 1 78 ? 13.107 17.856 9.911 1.00 80.06 78 LYS A C 1
ATOM 593 O O . LYS A 1 78 ? 12.454 18.306 8.972 1.00 80.06 78 LYS A O 1
ATOM 598 N N . LEU A 1 79 ? 14.384 18.186 10.139 1.00 78.38 79 LEU A N 1
ATOM 599 C CA . LEU A 1 79 ? 15.165 19.192 9.396 1.00 78.38 79 LEU A CA 1
ATOM 600 C C . LEU A 1 79 ? 14.985 19.088 7.868 1.00 78.38 79 LEU A C 1
ATOM 602 O O . LEU A 1 79 ? 14.808 20.087 7.175 1.00 78.38 79 LEU A O 1
ATOM 606 N N . HIS A 1 80 ? 14.932 17.859 7.352 1.00 73.44 80 HIS A N 1
ATOM 607 C CA . HIS A 1 80 ? 14.612 17.583 5.958 1.00 73.44 80 HIS A CA 1
ATOM 608 C C . HIS A 1 80 ? 13.085 17.477 5.762 1.00 73.44 80 HIS A C 1
ATOM 610 O O . HIS A 1 80 ? 12.520 16.381 5.812 1.00 73.44 80 HIS A O 1
ATOM 616 N N . LYS A 1 81 ? 12.415 18.621 5.541 1.00 80.88 81 LYS A N 1
ATOM 617 C CA . LYS A 1 81 ? 10.946 18.784 5.393 1.00 80.88 81 LYS A CA 1
ATOM 618 C C . LYS A 1 81 ? 10.366 18.152 4.112 1.00 80.88 81 LYS A C 1
ATOM 620 O O . LYS A 1 81 ? 9.788 18.836 3.268 1.00 80.88 81 LYS A O 1
ATOM 625 N N . ARG A 1 82 ? 10.521 16.840 3.944 1.00 84.62 82 ARG A N 1
ATOM 626 C CA . ARG A 1 82 ? 9.942 16.074 2.827 1.00 84.62 82 ARG A CA 1
ATOM 627 C C . ARG A 1 82 ? 8.462 15.766 3.056 1.00 84.62 82 ARG A C 1
ATOM 629 O O . ARG A 1 82 ? 8.020 15.631 4.197 1.00 84.62 82 ARG A O 1
ATOM 636 N N . ASN A 1 83 ? 7.715 15.623 1.965 1.00 91.06 83 ASN A N 1
ATOM 637 C CA . ASN A 1 83 ? 6.329 15.167 2.012 1.00 91.06 83 ASN A CA 1
ATOM 638 C C . ASN A 1 83 ? 6.284 13.678 2.378 1.00 91.06 83 ASN A C 1
ATOM 640 O O . ASN A 1 83 ? 7.060 12.874 1.858 1.00 91.06 83 ASN A O 1
ATOM 644 N N . ILE A 1 84 ? 5.371 13.323 3.274 1.00 92.62 84 ILE A N 1
ATOM 645 C CA . ILE A 1 84 ? 5.000 11.950 3.596 1.00 92.62 84 ILE A CA 1
ATOM 646 C C . ILE A 1 84 ? 3.568 11.770 3.115 1.00 92.62 84 ILE A C 1
ATOM 648 O O . ILE A 1 84 ? 2.644 12.410 3.616 1.00 92.62 84 ILE A O 1
ATOM 652 N N . TYR A 1 85 ? 3.410 10.897 2.136 1.00 94.88 85 TYR A N 1
ATOM 653 C CA . TYR A 1 85 ? 2.135 10.454 1.610 1.00 94.88 85 TYR A CA 1
ATOM 654 C C . TYR A 1 85 ? 1.642 9.308 2.483 1.00 94.88 85 TYR A C 1
ATOM 656 O O . TYR A 1 85 ? 2.351 8.320 2.691 1.00 94.88 85 TYR A O 1
ATOM 664 N N . ARG A 1 86 ? 0.447 9.462 3.036 1.00 95.12 86 ARG A N 1
ATOM 665 C CA . ARG A 1 86 ? -0.185 8.484 3.906 1.00 95.12 86 ARG A CA 1
ATOM 666 C C . ARG A 1 86 ? -1.446 7.966 3.236 1.00 95.12 86 ARG A C 1
ATOM 668 O O . ARG A 1 86 ? -2.321 8.753 2.883 1.00 95.12 86 ARG A O 1
ATOM 675 N N . ILE A 1 87 ? -1.506 6.650 3.095 1.00 95.88 87 ILE A N 1
ATOM 676 C CA . ILE A 1 87 ? -2.642 5.915 2.546 1.00 95.88 87 ILE A CA 1
ATOM 677 C C . ILE A 1 87 ? -3.244 5.139 3.706 1.00 95.88 87 ILE A C 1
ATOM 679 O O . ILE A 1 87 ? -2.554 4.297 4.278 1.00 95.88 87 ILE A O 1
ATOM 683 N N . THR A 1 88 ? -4.483 5.439 4.074 1.00 95.25 88 THR A N 1
ATOM 684 C CA . THR A 1 88 ? -5.191 4.759 5.163 1.00 95.25 88 THR A CA 1
ATOM 685 C C . THR A 1 88 ? -6.390 4.005 4.607 1.00 95.25 88 THR A C 1
ATOM 687 O O . THR A 1 88 ? -7.167 4.548 3.825 1.00 95.25 88 THR A O 1
ATOM 690 N N . ILE A 1 89 ? -6.526 2.748 5.015 1.00 95.06 89 ILE A N 1
ATOM 691 C CA . ILE A 1 89 ? -7.588 1.831 4.611 1.00 95.06 89 ILE A CA 1
ATOM 692 C C . ILE A 1 89 ? -8.264 1.319 5.877 1.00 95.06 89 ILE A C 1
ATOM 694 O O . ILE A 1 89 ? -7.592 0.910 6.824 1.00 95.06 89 ILE A O 1
ATOM 698 N N . THR A 1 90 ? -9.588 1.347 5.891 1.00 93.75 90 THR A N 1
ATOM 699 C CA . THR A 1 90 ? -10.421 0.816 6.983 1.00 93.75 90 THR A CA 1
ATOM 700 C C . THR A 1 90 ? -11.332 -0.317 6.511 1.00 93.75 90 THR A C 1
ATOM 702 O O . THR A 1 90 ? -11.893 -1.041 7.325 1.00 93.75 90 THR A O 1
ATOM 705 N N . GLU A 1 91 ? -11.465 -0.495 5.198 1.00 93.25 91 GLU A N 1
ATOM 706 C CA . GLU A 1 91 ? -12.281 -1.527 4.557 1.00 93.25 91 GLU A CA 1
ATOM 707 C C . GLU A 1 91 ? -11.433 -2.764 4.244 1.00 93.25 91 GLU A C 1
ATOM 709 O O . GLU A 1 91 ? -10.259 -2.634 3.903 1.00 93.25 91 GLU A O 1
ATOM 714 N N . LYS A 1 92 ? -12.018 -3.964 4.367 1.00 92.81 92 LYS A N 1
ATOM 715 C CA . LYS A 1 92 ? -11.392 -5.253 3.999 1.00 92.81 92 LYS A CA 1
ATOM 716 C C . LYS A 1 92 ? -9.966 -5.466 4.543 1.00 92.81 92 LYS A C 1
ATOM 718 O O . LYS A 1 92 ? -9.196 -6.254 4.010 1.00 92.81 92 LYS A O 1
ATOM 723 N N . VAL A 1 93 ? -9.605 -4.814 5.653 1.00 93.19 93 VAL A N 1
ATOM 724 C CA . VAL A 1 93 ? -8.230 -4.852 6.184 1.00 93.19 93 VAL A CA 1
ATOM 725 C C . VAL A 1 93 ? -7.793 -6.278 6.523 1.00 93.19 93 VAL A C 1
ATOM 727 O O . VAL A 1 93 ? -6.657 -6.647 6.259 1.00 93.19 93 VAL A O 1
ATOM 730 N N . LYS A 1 94 ? -8.697 -7.102 7.064 1.00 91.50 94 LYS A N 1
ATOM 731 C CA . LYS A 1 94 ? -8.398 -8.512 7.356 1.00 91.50 94 LYS A CA 1
ATOM 732 C C . LYS A 1 94 ? -8.152 -9.340 6.093 1.00 91.50 94 LYS A C 1
ATOM 734 O O . LYS A 1 94 ? -7.319 -10.225 6.134 1.00 91.50 94 LYS A O 1
ATOM 739 N N . GLU A 1 95 ? -8.861 -9.057 5.004 1.00 92.62 95 GLU A N 1
ATOM 740 C CA . GLU A 1 95 ? -8.677 -9.745 3.719 1.00 92.62 95 GLU A CA 1
ATOM 741 C C . GLU A 1 95 ? -7.295 -9.427 3.147 1.00 92.62 95 GLU A C 1
ATOM 743 O O . GLU A 1 95 ? -6.528 -10.336 2.870 1.00 92.62 95 GLU A O 1
ATOM 748 N N . ILE A 1 96 ? -6.926 -8.142 3.122 1.00 92.06 96 ILE A N 1
ATOM 749 C CA . ILE A 1 96 ? -5.613 -7.676 2.648 1.00 92.06 96 ILE A CA 1
ATOM 750 C C . ILE A 1 96 ? -4.457 -8.249 3.484 1.00 92.06 96 ILE A C 1
ATOM 752 O O . ILE A 1 96 ? -3.365 -8.452 2.966 1.00 92.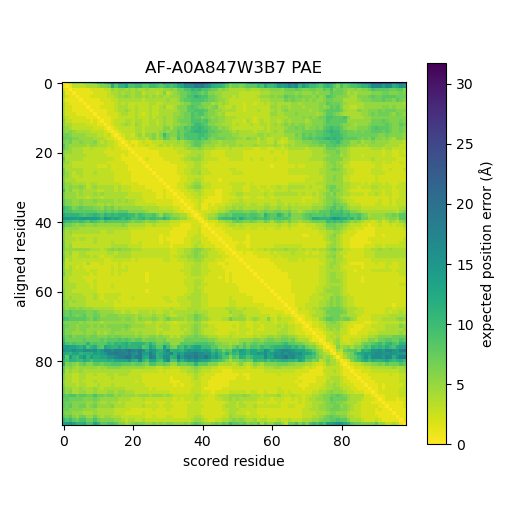06 96 ILE A O 1
ATOM 756 N N . LEU A 1 97 ? -4.662 -8.452 4.789 1.00 90.44 97 LEU A N 1
ATOM 757 C CA . LEU A 1 97 ? -3.630 -8.982 5.687 1.00 90.44 97 LEU A CA 1
ATOM 758 C C . LEU A 1 97 ? -3.516 -10.514 5.668 1.00 90.44 97 LEU A C 1
ATOM 760 O O . LEU A 1 97 ? -2.535 -11.028 6.199 1.00 90.44 97 LEU A O 1
ATOM 764 N N . ASN A 1 98 ? -4.510 -11.220 5.125 1.00 90.31 98 ASN A N 1
ATOM 765 C CA . ASN A 1 98 ? -4.556 -12.683 5.090 1.00 90.31 98 ASN A CA 1
ATOM 766 C C . ASN A 1 98 ? -4.257 -13.274 3.696 1.00 90.31 98 ASN A C 1
ATOM 768 O O . ASN A 1 98 ? -4.176 -14.498 3.601 1.00 90.31 98 ASN A O 1
ATOM 772 N N . ASP A 1 99 ? -4.140 -12.443 2.652 1.00 86.44 99 ASP A N 1
ATOM 773 C CA . ASP A 1 99 ? -3.638 -12.828 1.314 1.00 86.44 99 ASP A CA 1
ATOM 774 C C . ASP A 1 99 ? -2.107 -12.984 1.321 1.00 86.44 99 ASP A C 1
ATOM 776 O O . ASP A 1 99 ? -1.612 -13.961 0.715 1.00 86.44 99 ASP A O 1
#

Secondary structure (DSSP, 8-state):
--HHHHHHHHHTT----HHHHHHHHHHHHHHHEEEEEETTEEEEEEEES-HHHHHHHHHHHHHHH--PPEEEEEE--SSS--EEEEEEE-SSHHHHHH-

Nearest PDB structures (foldseek):
  8dy7-assembly1_I  TM=8.582E-01  e=2.631E-05  Streptomyces venezuelae
  8dy9-assembly1_I  TM=8.553E-01  e=1.735E-04  Streptomyces venezuelae
  3hyj-assembly2_D  TM=7.275E-01  e=5.109E-03  Thermotoga maritima
  6x1j-assembly1_A  TM=4.548E-01  e=5.670E-02  Wickerhamomyces canadensis
  1r7m-assembly1_A  TM=4.882E-01  e=1.087E-01  Saccharomyces cerevisiae